Protein AF-A0A5M3PTS0-F1 (afdb_monomer_lite)

Organism: NCBI:txid418719

Secondary structure (DSSP, 8-state):
---HHHHHHHHHHHHHHHHHS--TT--GGGGTT-HHHHHHHHHHHHHHTHHHHHHHHHHHHHHHHHHHHHHHHHHHHHHHSTT-HHHHHHHHHHHHHHHHHHHH-HHHHHHHHHHHHHHHHHHH--

Sequence (126 aa):
MFDYKAQFRMFSDLEKMVEERDVPDLPVSAFDGNKHAQAYYGAFKLVLGKEFYALETEKGDQLIEEAFEIDRVVNRAVAENSLNPVGIEQDVRKNLLPRLFSLVGLDKAKAVLDEVVQILRIGVVK

Structure (mmCIF, N/CA/C/O backbone):
data_AF-A0A5M3PTS0-F1
#
_entry.id   AF-A0A5M3PTS0-F1
#
loop_
_atom_site.group_PDB
_atom_site.id
_atom_site.type_symbol
_atom_site.label_atom_id
_atom_site.label_alt_id
_atom_site.label_comp_id
_atom_site.label_asym_id
_atom_site.label_entity_id
_atom_site.label_seq_id
_atom_site.pdbx_PDB_ins_code
_atom_site.Cartn_x
_atom_site.Cartn_y
_atom_site.Cartn_z
_atom_site.occupancy
_atom_site.B_iso_or_equiv
_atom_site.auth_seq_id
_atom_site.auth_comp_id
_atom_site.auth_asym_id
_atom_site.auth_atom_id
_atom_site.pdbx_PDB_model_num
ATOM 1 N N . MET A 1 1 ? 20.475 13.626 15.976 1.00 42.00 1 MET A N 1
ATOM 2 C CA . MET A 1 1 ? 20.169 14.560 14.874 1.00 42.00 1 MET A CA 1
ATOM 3 C C . MET A 1 1 ? 19.547 13.717 13.775 1.00 42.00 1 MET A C 1
ATOM 5 O O . MET A 1 1 ? 20.247 12.882 13.224 1.00 42.00 1 MET A O 1
ATOM 9 N N . PHE A 1 2 ? 18.224 13.801 13.601 1.00 46.06 2 PHE A N 1
ATOM 10 C CA . PHE A 1 2 ? 17.488 13.064 12.565 1.00 46.06 2 PHE A CA 1
ATOM 11 C C . PHE A 1 2 ? 17.975 13.543 11.193 1.00 46.06 2 PHE A C 1
ATOM 13 O O . PHE A 1 2 ? 17.908 14.740 10.913 1.00 46.06 2 PHE A O 1
ATOM 20 N N . ASP A 1 3 ? 18.510 12.644 10.368 1.00 47.16 3 ASP A N 1
ATOM 21 C CA . ASP A 1 3 ? 19.026 13.009 9.048 1.00 47.16 3 ASP A CA 1
ATOM 22 C C . ASP A 1 3 ? 17.881 13.086 8.028 1.00 47.16 3 ASP A C 1
ATOM 24 O O . ASP A 1 3 ? 17.606 12.161 7.264 1.00 47.16 3 ASP A O 1
ATOM 28 N N . TYR A 1 4 ? 17.196 14.228 8.041 1.00 47.34 4 TYR A N 1
ATOM 29 C CA . TYR A 1 4 ? 16.119 14.585 7.115 1.00 47.34 4 TYR A CA 1
ATOM 30 C C . TYR A 1 4 ? 16.542 14.469 5.633 1.00 47.34 4 TYR A C 1
ATOM 32 O O . TYR A 1 4 ? 15.703 14.256 4.762 1.00 47.34 4 TYR A O 1
ATOM 40 N N . LYS A 1 5 ? 17.848 14.547 5.319 1.00 46.50 5 LYS A N 1
ATOM 41 C CA . LYS A 1 5 ? 18.359 14.389 3.945 1.00 46.50 5 LYS A CA 1
ATOM 42 C C . LYS A 1 5 ? 18.390 12.941 3.463 1.00 46.50 5 LYS A C 1
ATOM 44 O O . LYS A 1 5 ? 18.381 12.725 2.252 1.00 46.50 5 LYS A O 1
ATOM 49 N N . ALA A 1 6 ? 18.495 11.960 4.361 1.00 47.59 6 ALA A N 1
ATOM 50 C CA . ALA A 1 6 ? 18.495 10.548 3.978 1.00 47.59 6 ALA A CA 1
ATOM 51 C C . ALA A 1 6 ? 17.102 10.131 3.497 1.00 47.59 6 ALA A C 1
ATOM 53 O O . ALA A 1 6 ? 16.969 9.621 2.391 1.00 47.59 6 ALA A O 1
ATOM 54 N N . GLN A 1 7 ? 16.068 10.493 4.259 1.00 48.62 7 GLN A N 1
ATOM 55 C CA . GLN A 1 7 ? 14.670 10.352 3.855 1.00 48.62 7 GLN A CA 1
ATOM 56 C C . GLN A 1 7 ? 14.402 11.038 2.503 1.00 48.62 7 GLN A C 1
ATOM 58 O O . GLN A 1 7 ? 13.918 10.394 1.579 1.00 48.62 7 GLN A O 1
ATOM 63 N N . PHE A 1 8 ? 14.814 12.302 2.333 1.00 46.44 8 PHE A N 1
ATOM 64 C CA . PHE A 1 8 ? 14.599 13.068 1.091 1.00 46.44 8 PHE A CA 1
ATOM 65 C C . PHE A 1 8 ? 15.197 12.425 -0.173 1.00 46.44 8 PHE A C 1
ATOM 67 O O . PHE A 1 8 ? 14.623 12.549 -1.251 1.00 46.44 8 PHE A O 1
ATOM 74 N N . ARG A 1 9 ? 16.328 11.716 -0.060 1.00 42.09 9 ARG A N 1
ATOM 75 C CA . ARG A 1 9 ? 16.928 10.996 -1.197 1.00 42.09 9 ARG A CA 1
ATOM 76 C C . ARG A 1 9 ? 16.164 9.725 -1.562 1.00 42.09 9 ARG A C 1
ATOM 78 O O . ARG A 1 9 ? 15.946 9.496 -2.746 1.00 42.09 9 ARG A O 1
ATOM 85 N N . MET A 1 10 ? 15.702 8.967 -0.563 1.00 47.12 10 MET A N 1
ATOM 86 C CA . MET A 1 10 ? 14.825 7.809 -0.785 1.00 47.12 10 MET A CA 1
ATOM 87 C C . MET A 1 10 ? 13.534 8.229 -1.505 1.00 47.12 10 MET A C 1
ATOM 89 O O . MET A 1 10 ? 13.076 7.526 -2.402 1.00 47.12 10 MET A O 1
ATOM 93 N N . PHE A 1 11 ? 13.000 9.409 -1.157 1.00 49.94 11 PHE A N 1
ATOM 94 C CA . PHE A 1 11 ? 11.819 10.001 -1.785 1.00 49.94 11 PHE A CA 1
ATOM 95 C C . PHE A 1 11 ? 12.041 10.292 -3.283 1.00 49.94 11 PHE A C 1
ATOM 97 O O . PHE A 1 11 ? 11.304 9.762 -4.105 1.00 49.94 11 PHE A O 1
ATOM 104 N N . SER A 1 12 ? 13.081 11.039 -3.676 1.00 45.59 12 SER A N 1
ATOM 105 C CA . SER A 1 12 ? 13.293 11.434 -5.088 1.00 45.59 12 SER A CA 1
ATOM 106 C C . SER A 1 12 ? 13.588 10.288 -6.069 1.00 45.59 12 SER A C 1
ATOM 108 O O . SER A 1 12 ? 13.322 10.417 -7.264 1.00 45.59 12 SER A O 1
ATOM 110 N N . ASP A 1 13 ? 14.138 9.166 -5.607 1.00 47.06 13 ASP A N 1
ATOM 111 C CA . ASP A 1 13 ? 14.420 8.020 -6.484 1.00 47.06 13 ASP A CA 1
ATOM 112 C C . ASP A 1 13 ? 13.192 7.114 -6.673 1.00 47.06 13 ASP A C 1
ATOM 114 O O . ASP A 1 13 ? 12.993 6.561 -7.759 1.00 47.06 13 ASP A O 1
ATOM 118 N N . LEU A 1 14 ? 12.320 7.031 -5.661 1.00 42.75 14 LEU A N 1
ATOM 119 C CA . LEU A 1 14 ? 10.976 6.461 -5.789 1.00 42.75 14 LEU A CA 1
ATOM 120 C C . LEU A 1 14 ? 10.148 7.234 -6.821 1.00 42.75 14 LEU A C 1
ATOM 122 O O . LEU A 1 14 ? 9.492 6.622 -7.665 1.00 42.75 14 LEU A O 1
ATOM 126 N N . GLU A 1 15 ? 10.253 8.567 -6.824 1.00 47.41 15 GLU A N 1
ATOM 127 C CA . GLU A 1 15 ? 9.587 9.421 -7.810 1.00 47.41 15 GLU A CA 1
ATOM 128 C C . GLU A 1 15 ? 9.972 9.088 -9.259 1.00 47.41 15 GLU A C 1
ATOM 130 O O . GLU A 1 15 ? 9.100 9.104 -10.126 1.00 47.41 15 GLU A O 1
ATOM 135 N N . LYS A 1 16 ? 11.245 8.753 -9.518 1.00 49.91 16 LYS A N 1
ATOM 136 C CA . LYS A 1 16 ? 11.732 8.379 -10.857 1.00 49.91 16 LYS A CA 1
ATOM 137 C C . LYS A 1 16 ? 11.237 7.013 -11.314 1.00 49.91 16 LYS A C 1
ATOM 139 O O . LYS A 1 16 ? 10.917 6.842 -12.482 1.00 49.91 16 LYS A O 1
ATOM 144 N N . MET A 1 17 ? 11.156 6.033 -10.418 1.00 47.09 17 MET A N 1
ATOM 145 C CA . MET A 1 17 ? 10.731 4.678 -10.799 1.00 47.09 17 MET A CA 1
ATOM 146 C C . MET A 1 17 ? 9.217 4.565 -10.997 1.00 47.09 17 MET A C 1
ATOM 148 O O . MET A 1 17 ? 8.761 3.729 -11.777 1.00 47.09 17 MET A O 1
ATOM 152 N N . VAL A 1 18 ? 8.440 5.410 -10.314 1.00 48.59 18 VAL A N 1
ATOM 153 C CA . VAL A 1 18 ? 6.998 5.571 -10.555 1.00 48.59 18 VAL A CA 1
ATOM 154 C C . VAL A 1 18 ? 6.750 6.334 -11.856 1.00 48.59 18 VAL A C 1
ATOM 156 O O . VAL A 1 18 ? 5.859 5.952 -12.601 1.00 48.59 18 VAL A O 1
ATOM 159 N N . GLU A 1 19 ? 7.563 7.348 -12.175 1.00 46.69 19 GLU A N 1
ATOM 160 C CA . GLU A 1 19 ? 7.534 8.007 -13.492 1.00 46.69 19 GLU A CA 1
ATOM 161 C C . GLU A 1 19 ? 7.911 7.058 -14.640 1.00 46.69 19 GLU A C 1
ATOM 163 O O . GLU A 1 19 ? 7.316 7.127 -15.710 1.00 46.69 19 GLU A O 1
ATOM 168 N N . GLU A 1 20 ? 8.875 6.155 -14.431 1.00 47.62 20 GLU A N 1
ATOM 169 C CA . GLU A 1 20 ? 9.280 5.165 -15.441 1.00 47.62 20 GLU A CA 1
ATOM 170 C C . GLU A 1 20 ? 8.268 4.018 -15.597 1.00 47.62 20 GLU A C 1
ATOM 172 O O . GLU A 1 20 ? 8.142 3.443 -16.681 1.00 47.62 20 GLU A O 1
ATOM 177 N N . ARG A 1 21 ? 7.515 3.681 -14.540 1.00 50.47 21 ARG A N 1
ATOM 178 C CA . ARG A 1 21 ? 6.366 2.767 -14.613 1.00 50.47 21 ARG A CA 1
ATOM 179 C C . ARG A 1 21 ? 5.120 3.582 -14.928 1.00 50.47 21 ARG A C 1
ATOM 181 O O . ARG A 1 21 ? 4.277 3.794 -14.064 1.00 50.47 21 ARG A O 1
ATOM 188 N N . ASP A 1 22 ? 4.998 3.984 -16.187 1.00 48.41 22 ASP A N 1
ATOM 189 C CA . ASP A 1 22 ? 3.776 4.554 -16.752 1.00 48.41 22 ASP A CA 1
ATOM 190 C C . ASP A 1 22 ? 2.669 3.482 -16.695 1.00 48.41 22 ASP A C 1
ATOM 192 O O . ASP A 1 22 ? 2.488 2.686 -17.616 1.00 48.41 22 ASP A O 1
ATOM 196 N N . VAL A 1 23 ? 2.022 3.336 -15.532 1.00 52.03 23 VAL A N 1
ATOM 197 C CA . VAL A 1 23 ? 0.902 2.413 -15.329 1.00 52.03 23 VAL A CA 1
ATOM 198 C C . VAL A 1 23 ? -0.306 3.082 -15.982 1.00 52.03 23 VAL A C 1
ATOM 200 O O . VAL A 1 23 ? -0.804 4.075 -15.442 1.00 52.03 23 VAL A O 1
ATOM 203 N N . PRO A 1 24 ? -0.796 2.563 -17.124 1.00 54.75 24 PRO A N 1
ATOM 204 C CA . PRO A 1 24 ? -1.896 3.190 -17.845 1.00 54.75 24 PRO A CA 1
ATOM 205 C C . PRO A 1 24 ? -3.125 3.289 -16.941 1.00 54.75 24 PRO A C 1
ATOM 207 O O . PRO A 1 24 ? -3.365 2.385 -16.141 1.00 54.75 24 PRO A O 1
ATOM 210 N N . ASP A 1 25 ? -3.904 4.362 -17.062 1.00 64.94 25 ASP A N 1
ATOM 211 C CA . ASP A 1 25 ? -5.148 4.610 -16.315 1.00 64.94 25 ASP A CA 1
ATOM 212 C C . ASP A 1 25 ? -4.992 4.687 -14.781 1.00 64.94 25 ASP A C 1
ATOM 214 O O . ASP A 1 25 ? -5.820 4.151 -14.046 1.00 64.94 25 ASP A O 1
ATOM 218 N N . LEU A 1 26 ? -3.924 5.303 -14.264 1.00 70.69 26 LEU A N 1
ATOM 219 C CA . LEU A 1 26 ? -3.894 5.730 -12.858 1.00 70.69 26 LEU A CA 1
ATOM 220 C C . LEU A 1 26 ? -4.638 7.066 -12.692 1.00 70.69 26 LEU A C 1
ATOM 222 O O . LEU A 1 26 ? -4.437 7.966 -13.511 1.00 70.69 26 LEU A O 1
ATOM 226 N N . PRO A 1 27 ? -5.433 7.266 -11.623 1.00 77.62 27 PRO A N 1
ATOM 227 C CA . PRO A 1 27 ? -6.080 8.547 -11.349 1.00 77.62 27 PRO A CA 1
ATOM 228 C C . PRO A 1 27 ? -5.064 9.551 -10.777 1.00 77.62 27 PRO A C 1
ATOM 230 O O . PRO A 1 27 ? -5.102 9.904 -9.603 1.00 77.62 27 PRO A O 1
ATOM 233 N N . VAL A 1 28 ? -4.126 10.014 -11.611 1.00 74.69 28 VAL A N 1
ATOM 234 C CA . VAL A 1 28 ? -2.970 10.836 -11.197 1.00 74.69 28 VAL A CA 1
ATOM 235 C C . VAL A 1 28 ? -3.397 12.117 -10.470 1.00 74.69 28 VAL A C 1
ATOM 237 O O . VAL A 1 28 ? -2.761 12.525 -9.501 1.00 74.69 28 VAL A O 1
ATOM 240 N N . SER A 1 29 ? -4.508 12.729 -10.891 1.00 82.44 29 SER A N 1
ATOM 241 C CA . SER A 1 29 ? -5.050 13.938 -10.263 1.00 82.44 29 SER A CA 1
ATOM 242 C C . SER A 1 29 ? -5.571 13.715 -8.844 1.00 82.44 29 SER A C 1
ATOM 244 O O . SER A 1 29 ? -5.642 14.673 -8.090 1.00 82.44 29 SER A O 1
ATOM 246 N N . ALA A 1 30 ? -5.939 12.487 -8.468 1.00 85.56 30 ALA A N 1
ATOM 247 C CA . ALA A 1 30 ? -6.460 12.191 -7.133 1.00 85.56 30 ALA A CA 1
ATOM 248 C C . ALA A 1 30 ? -5.362 12.093 -6.061 1.00 85.56 30 ALA A C 1
ATOM 250 O O . ALA A 1 30 ? -5.666 12.050 -4.872 1.00 85.56 30 ALA A O 1
ATOM 251 N N . PHE A 1 31 ? -4.091 12.047 -6.472 1.00 85.19 31 PHE A N 1
ATOM 252 C CA . PHE A 1 31 ? -2.962 11.895 -5.558 1.00 85.19 31 PHE A CA 1
ATOM 253 C C . PHE A 1 31 ? -2.231 13.206 -5.253 1.00 85.19 31 PHE A C 1
ATOM 255 O O . PHE A 1 31 ? -1.286 13.177 -4.472 1.00 85.19 31 PHE A O 1
ATOM 262 N N . ASP A 1 32 ? -2.628 14.339 -5.848 1.00 85.50 32 ASP A N 1
ATOM 263 C CA . ASP A 1 32 ? -2.024 15.664 -5.614 1.00 85.50 32 ASP A CA 1
ATOM 264 C C . ASP A 1 32 ? -0.478 15.674 -5.686 1.00 85.50 32 ASP A C 1
ATOM 266 O O . ASP A 1 32 ? 0.207 16.397 -4.963 1.00 85.50 32 ASP A O 1
ATOM 270 N N . GLY A 1 33 ? 0.098 14.838 -6.557 1.00 81.69 33 GLY A N 1
ATOM 271 C CA . GLY A 1 33 ? 1.549 14.687 -6.704 1.00 81.69 33 GLY A CA 1
ATOM 272 C C . GLY A 1 33 ? 2.224 13.750 -5.691 1.00 81.69 33 GLY A C 1
ATOM 273 O O . GLY A 1 33 ? 3.437 13.566 -5.772 1.00 81.69 33 GLY A O 1
ATOM 274 N N . ASN A 1 34 ? 1.485 13.106 -4.779 1.00 84.38 34 ASN A N 1
ATOM 275 C CA . ASN A 1 34 ? 2.013 12.046 -3.917 1.00 84.38 34 ASN A CA 1
ATOM 276 C C . ASN A 1 34 ? 2.261 10.761 -4.728 1.00 84.38 34 ASN A C 1
ATOM 278 O O . ASN A 1 34 ? 1.426 9.855 -4.814 1.00 84.38 34 ASN A O 1
ATOM 282 N N . LYS A 1 35 ? 3.463 10.677 -5.300 1.00 82.81 35 LYS A N 1
ATOM 283 C CA . LYS A 1 35 ? 3.918 9.543 -6.112 1.00 82.81 35 LYS A CA 1
ATOM 284 C C . LYS A 1 35 ? 4.012 8.232 -5.323 1.00 82.81 35 LYS A C 1
ATOM 286 O O . LYS A 1 35 ? 3.902 7.166 -5.919 1.00 82.81 35 LYS A O 1
ATOM 291 N N . HIS A 1 36 ? 4.179 8.281 -4.001 1.00 84.19 36 HIS A N 1
ATOM 292 C CA . HIS A 1 36 ? 4.208 7.079 -3.165 1.00 84.19 36 HIS A CA 1
ATOM 293 C C . HIS A 1 36 ? 2.828 6.450 -3.031 1.00 84.19 36 HIS A C 1
ATOM 295 O O . HIS A 1 36 ? 2.661 5.272 -3.338 1.00 84.19 36 HIS A O 1
ATOM 301 N N . ALA A 1 37 ? 1.830 7.244 -2.639 1.00 89.88 37 ALA A N 1
ATOM 302 C CA . ALA A 1 37 ? 0.441 6.800 -2.607 1.00 89.88 37 ALA A CA 1
ATOM 303 C C . ALA A 1 37 ? 0.025 6.262 -3.986 1.00 89.88 37 ALA A C 1
ATOM 305 O O . ALA A 1 37 ? -0.495 5.151 -4.095 1.00 89.88 37 ALA A O 1
ATOM 306 N N . GLN A 1 38 ? 0.385 6.970 -5.059 1.00 87.31 38 GLN A N 1
ATOM 307 C CA . GLN A 1 38 ? 0.158 6.503 -6.424 1.00 87.31 38 GLN A CA 1
ATOM 308 C C . GLN A 1 38 ? 0.832 5.144 -6.719 1.00 87.31 38 GLN A C 1
ATOM 310 O O . GLN A 1 38 ? 0.216 4.277 -7.342 1.00 87.31 38 GLN A O 1
ATOM 315 N N . ALA A 1 39 ? 2.064 4.914 -6.253 1.00 85.25 39 ALA A N 1
ATOM 316 C CA . ALA A 1 39 ? 2.756 3.632 -6.406 1.00 85.25 39 ALA A CA 1
ATOM 317 C C . ALA A 1 39 ? 2.031 2.491 -5.681 1.00 85.25 39 ALA A C 1
ATOM 319 O O . ALA A 1 39 ? 1.878 1.401 -6.235 1.00 85.25 39 ALA A O 1
ATOM 320 N N . TYR A 1 40 ? 1.550 2.742 -4.462 1.00 91.81 40 TYR A N 1
ATOM 321 C CA . TYR A 1 40 ? 0.795 1.755 -3.689 1.00 91.81 40 TYR A CA 1
ATOM 322 C C . TYR A 1 40 ? -0.561 1.450 -4.326 1.00 91.81 40 TYR A C 1
ATOM 324 O O . TYR A 1 40 ? -0.968 0.291 -4.369 1.00 91.81 40 TYR A O 1
ATOM 332 N N . TYR A 1 41 ? -1.216 2.448 -4.919 1.00 91.06 41 TYR A N 1
ATOM 333 C CA . TYR A 1 41 ? -2.395 2.228 -5.752 1.00 91.06 41 TYR A CA 1
ATOM 334 C C . TYR A 1 41 ? -2.074 1.341 -6.968 1.00 91.06 41 TYR A C 1
ATOM 336 O O . TYR A 1 41 ? -2.770 0.364 -7.251 1.00 91.06 41 TYR A O 1
ATOM 344 N N . GLY A 1 42 ? -0.956 1.617 -7.646 1.00 87.44 42 GLY A N 1
ATOM 345 C CA . GLY A 1 42 ? -0.438 0.782 -8.728 1.00 87.44 42 GLY A CA 1
ATOM 346 C C . GLY A 1 42 ? -0.143 -0.663 -8.303 1.00 87.44 42 GLY A C 1
ATOM 347 O O . GLY A 1 42 ? -0.359 -1.582 -9.094 1.00 87.44 42 GLY A O 1
ATOM 348 N N . ALA A 1 43 ? 0.277 -0.895 -7.054 1.00 89.62 43 ALA A N 1
ATOM 349 C CA . ALA A 1 43 ? 0.498 -2.239 -6.516 1.00 89.62 43 ALA A CA 1
ATOM 350 C C . ALA A 1 43 ? -0.802 -3.060 -6.451 1.00 89.62 43 ALA A C 1
ATOM 352 O O . ALA A 1 43 ? -0.798 -4.239 -6.811 1.00 89.62 43 ALA A O 1
ATOM 353 N N . PHE A 1 44 ? -1.936 -2.443 -6.089 1.00 89.00 44 PHE A N 1
ATOM 354 C CA . PHE A 1 44 ? -3.240 -3.108 -6.191 1.00 89.00 44 PHE A CA 1
ATOM 355 C C . PHE A 1 44 ? -3.548 -3.497 -7.637 1.00 89.00 44 PHE A C 1
ATOM 357 O O . PHE A 1 44 ? -3.876 -4.652 -7.908 1.00 89.00 44 PHE A O 1
ATOM 364 N N . LYS A 1 45 ? -3.386 -2.566 -8.582 1.00 87.44 45 LYS A N 1
ATOM 365 C CA . LYS A 1 45 ? -3.650 -2.822 -10.004 1.00 87.44 45 LYS A CA 1
ATOM 366 C C . LYS A 1 45 ? -2.789 -3.958 -10.561 1.00 87.44 45 LYS A C 1
ATOM 368 O O . LYS A 1 45 ? -3.296 -4.819 -11.279 1.00 87.44 45 LYS A O 1
ATOM 373 N N . LEU A 1 46 ? -1.515 -4.007 -10.175 1.00 84.88 46 LEU A N 1
ATOM 374 C CA . LEU A 1 46 ? -0.580 -5.059 -10.569 1.00 84.88 46 LEU A CA 1
ATOM 375 C C . LEU A 1 46 ? -0.994 -6.443 -10.046 1.00 84.88 46 LEU A C 1
ATOM 377 O O . LEU A 1 46 ? -1.019 -7.408 -10.807 1.00 84.88 46 LEU A O 1
ATOM 381 N N . VAL A 1 47 ? -1.327 -6.540 -8.757 1.00 87.75 47 VAL A N 1
ATOM 382 C CA . VAL A 1 47 ? -1.613 -7.818 -8.082 1.00 87.75 47 VAL A CA 1
ATOM 383 C C . VAL A 1 47 ? -3.005 -8.359 -8.416 1.00 87.75 47 VAL A C 1
ATOM 385 O O . VAL A 1 47 ? -3.206 -9.575 -8.532 1.00 87.75 47 VAL A O 1
ATOM 388 N N . LEU A 1 48 ? -3.991 -7.473 -8.548 1.00 87.19 48 LEU A N 1
ATOM 389 C CA . LEU A 1 48 ? -5.372 -7.860 -8.827 1.00 87.19 48 LEU A CA 1
ATOM 390 C C . LEU A 1 48 ? -5.618 -8.049 -10.331 1.00 87.19 48 LEU A C 1
ATOM 392 O O . LEU A 1 48 ? -6.495 -8.825 -10.714 1.00 87.19 48 LEU A O 1
ATOM 396 N N . GLY A 1 49 ? -4.839 -7.395 -11.197 1.00 88.00 49 GLY A N 1
ATOM 397 C CA . GLY A 1 49 ? -4.975 -7.520 -12.645 1.00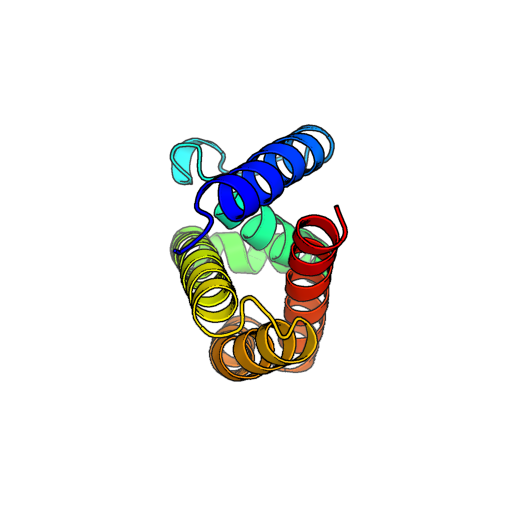 88.00 49 GLY A CA 1
ATOM 398 C C . GLY A 1 49 ? -6.395 -7.181 -13.100 1.00 88.00 49 GLY A C 1
ATOM 399 O O . GLY A 1 49 ? -6.893 -6.091 -12.848 1.00 88.00 49 GLY A O 1
ATOM 400 N N . LYS A 1 50 ? -7.091 -8.124 -13.746 1.00 87.75 50 LYS A N 1
ATOM 401 C CA . LYS A 1 50 ? -8.464 -7.893 -14.234 1.00 87.75 50 LYS A CA 1
ATOM 402 C C . LYS A 1 50 ? -9.491 -7.685 -13.116 1.00 87.75 50 LYS A C 1
ATOM 404 O O . LYS A 1 50 ? -10.480 -6.997 -13.338 1.00 87.75 50 LYS A O 1
ATOM 409 N N . GLU A 1 51 ? -9.268 -8.268 -11.938 1.00 90.12 51 GLU A N 1
ATOM 410 C CA . GLU A 1 51 ? -10.164 -8.118 -10.781 1.00 90.12 51 GLU A CA 1
ATOM 411 C C . GLU A 1 51 ? -10.138 -6.685 -10.230 1.00 90.12 51 GLU A C 1
ATOM 413 O O . GLU A 1 51 ? -11.095 -6.251 -9.591 1.00 90.12 51 GLU A O 1
ATOM 418 N N . PHE A 1 52 ? -9.071 -5.933 -10.527 1.00 89.44 52 PHE A N 1
ATOM 419 C CA . PHE A 1 52 ? -8.909 -4.554 -10.090 1.00 89.44 52 PHE A CA 1
ATOM 420 C C . PHE A 1 52 ? -10.044 -3.657 -10.584 1.00 89.44 52 PHE A C 1
ATOM 422 O O . PHE A 1 52 ? -10.611 -2.925 -9.790 1.00 89.44 52 PHE A O 1
ATOM 429 N N . TYR A 1 53 ? -10.431 -3.758 -11.859 1.00 89.50 53 TYR A N 1
ATOM 430 C CA . TYR A 1 53 ? -11.431 -2.862 -12.454 1.00 89.50 53 TYR A CA 1
ATOM 431 C C . TYR A 1 53 ? -12.809 -2.967 -11.788 1.00 89.50 53 TYR A C 1
ATOM 433 O O . TYR A 1 53 ? -13.510 -1.968 -11.631 1.00 89.50 53 TYR A O 1
ATOM 441 N N . ALA A 1 54 ? -13.203 -4.176 -11.374 1.00 93.06 54 ALA A N 1
ATOM 442 C CA . ALA A 1 54 ? -14.453 -4.378 -10.647 1.00 93.06 54 ALA A CA 1
ATOM 443 C C . ALA A 1 54 ? -14.385 -3.737 -9.253 1.00 93.06 54 ALA A C 1
ATOM 445 O O . ALA A 1 54 ? -15.308 -3.028 -8.856 1.00 93.06 54 ALA A O 1
ATOM 446 N N . LEU A 1 55 ? -13.265 -3.933 -8.549 1.00 92.44 55 LEU A N 1
ATOM 447 C CA . LEU A 1 55 ? -13.031 -3.335 -7.237 1.00 92.44 55 LEU A CA 1
ATOM 448 C C . LEU A 1 55 ? -12.929 -1.805 -7.308 1.00 92.44 55 LEU A C 1
ATOM 450 O O . LEU A 1 55 ? -13.482 -1.125 -6.457 1.00 92.44 55 LEU A O 1
ATOM 454 N N . GLU A 1 56 ? -12.258 -1.263 -8.320 1.00 92.62 56 GLU A N 1
ATOM 455 C CA . GLU A 1 56 ? -12.114 0.174 -8.570 1.00 92.62 56 GLU A CA 1
ATOM 456 C C . GLU A 1 56 ? -13.462 0.833 -8.869 1.00 92.62 56 GLU A C 1
ATOM 458 O O . GLU A 1 56 ? -13.754 1.904 -8.345 1.00 92.62 56 GLU A O 1
ATOM 463 N N . THR A 1 57 ? -14.326 0.164 -9.634 1.00 92.50 57 THR A N 1
ATOM 464 C CA . THR A 1 57 ? -15.684 0.660 -9.902 1.00 92.50 57 THR A CA 1
ATOM 465 C C . THR A 1 57 ? -16.527 0.738 -8.625 1.00 92.50 57 THR A C 1
ATOM 467 O O . THR A 1 57 ? -17.323 1.659 -8.466 1.00 92.50 57 THR A O 1
ATOM 470 N N . GLU A 1 58 ? -16.373 -0.224 -7.710 1.00 94.06 58 GLU A N 1
ATOM 471 C CA . GLU A 1 58 ? -17.148 -0.280 -6.463 1.00 94.06 58 GLU A CA 1
ATOM 472 C C . GLU A 1 58 ? -16.549 0.596 -5.348 1.00 94.06 58 GLU A C 1
ATOM 474 O O . GLU A 1 58 ? -17.282 1.190 -4.560 1.00 94.06 58 GLU A O 1
ATOM 479 N N . LYS A 1 59 ? -15.216 0.652 -5.258 1.00 94.62 59 LYS A N 1
ATOM 480 C CA . LYS A 1 59 ? -14.459 1.145 -4.095 1.00 94.62 59 LYS A CA 1
ATOM 481 C C . LY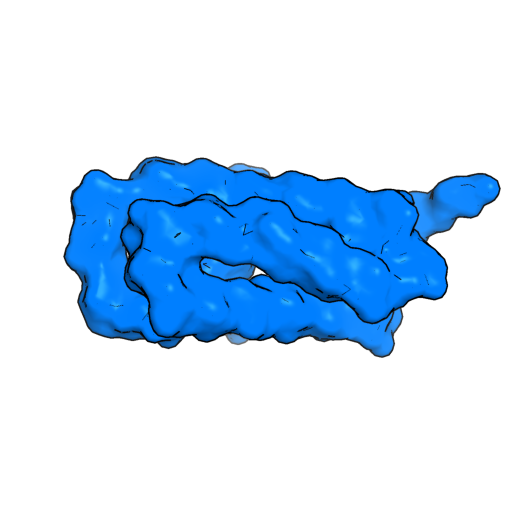S A 1 59 ? -13.284 2.050 -4.481 1.00 94.62 59 LYS A C 1
ATOM 483 O O . LYS A 1 59 ? -12.302 2.116 -3.746 1.00 94.62 59 LYS A O 1
ATOM 488 N N . GLY A 1 60 ? -13.359 2.738 -5.619 1.00 91.62 60 GLY A N 1
ATOM 489 C CA . GLY A 1 60 ? -12.279 3.581 -6.148 1.00 91.62 60 GLY A CA 1
ATOM 490 C C . GLY A 1 60 ? -11.747 4.605 -5.143 1.00 91.62 60 GLY A C 1
ATOM 491 O O . GLY A 1 60 ? -10.545 4.627 -4.882 1.00 91.62 60 GLY A O 1
ATOM 492 N N . ASP A 1 61 ? -12.637 5.372 -4.509 1.00 93.12 61 ASP A N 1
ATOM 493 C CA . ASP A 1 61 ? -12.256 6.361 -3.488 1.00 93.12 61 ASP A CA 1
ATOM 494 C C . ASP A 1 61 ? -11.581 5.693 -2.281 1.00 93.12 61 ASP A C 1
ATOM 496 O O . ASP A 1 61 ? -10.532 6.140 -1.823 1.00 93.12 61 ASP A O 1
ATOM 500 N N . GLN A 1 62 ? -12.113 4.554 -1.824 1.00 94.88 62 GLN A N 1
ATOM 501 C CA . GLN A 1 62 ? -11.518 3.786 -0.728 1.00 94.88 62 GLN A CA 1
ATOM 502 C C . GLN A 1 62 ? -10.123 3.254 -1.093 1.00 94.88 62 GLN A C 1
ATOM 504 O O . GLN A 1 62 ? -9.245 3.213 -0.239 1.00 94.88 62 GLN A O 1
ATOM 509 N N . LEU A 1 63 ? -9.889 2.849 -2.345 1.00 94.69 63 LEU A N 1
ATOM 510 C CA . LEU A 1 63 ? -8.567 2.416 -2.808 1.00 94.69 63 LEU A CA 1
ATOM 511 C C . LEU A 1 63 ? -7.561 3.574 -2.826 1.00 94.69 63 LEU A C 1
ATOM 513 O O . LEU A 1 63 ? -6.394 3.369 -2.490 1.00 94.69 63 LEU A O 1
ATOM 517 N N . ILE A 1 64 ? -8.000 4.780 -3.197 1.00 94.19 64 ILE A N 1
ATOM 518 C CA . ILE A 1 64 ? -7.170 5.993 -3.148 1.00 94.19 64 ILE A CA 1
ATOM 519 C C . ILE A 1 64 ? -6.827 6.330 -1.692 1.00 94.19 64 ILE A C 1
ATOM 521 O O . ILE A 1 64 ? -5.657 6.530 -1.363 1.00 94.19 64 ILE A O 1
ATOM 525 N N . GLU A 1 65 ? -7.819 6.332 -0.800 1.00 95.62 65 GLU A N 1
ATOM 526 C CA . GLU A 1 65 ? -7.608 6.545 0.635 1.00 95.62 65 GLU A CA 1
ATOM 527 C C . GLU A 1 65 ? -6.664 5.497 1.237 1.00 95.62 65 GLU A C 1
ATOM 529 O O . GLU A 1 65 ? -5.752 5.841 1.993 1.00 95.62 65 GLU A O 1
ATOM 534 N N . GLU A 1 66 ? -6.831 4.225 0.871 1.00 97.06 66 GLU A N 1
ATOM 535 C CA . GLU A 1 66 ? -5.972 3.142 1.348 1.00 97.06 66 GLU A CA 1
ATOM 536 C C . GLU A 1 66 ? -4.530 3.316 0.865 1.00 97.06 66 GLU A C 1
ATOM 538 O O . GLU A 1 66 ? -3.595 3.102 1.631 1.00 97.06 66 GLU A O 1
ATOM 543 N N . ALA A 1 67 ? -4.324 3.767 -0.372 1.00 95.19 67 ALA A N 1
ATOM 544 C CA . ALA A 1 67 ? -3.000 4.098 -0.889 1.00 95.19 67 ALA A CA 1
ATOM 545 C C . ALA A 1 67 ? -2.302 5.204 -0.072 1.00 95.19 67 ALA A C 1
ATOM 547 O O . ALA A 1 67 ? -1.115 5.078 0.244 1.00 95.19 67 ALA A O 1
ATOM 548 N N . PHE A 1 68 ? -3.029 6.250 0.334 1.00 96.00 68 PHE A N 1
ATOM 549 C CA . PHE A 1 68 ? -2.500 7.264 1.254 1.00 96.00 68 PHE A CA 1
ATOM 550 C C . PHE A 1 68 ? -2.229 6.706 2.656 1.00 96.00 68 PHE A C 1
ATOM 552 O O . PHE A 1 68 ? -1.240 7.078 3.289 1.00 96.00 68 PHE A O 1
ATOM 559 N N . GLU A 1 69 ? -3.074 5.805 3.161 1.00 97.62 69 GLU A N 1
ATOM 560 C CA . GLU A 1 69 ? -2.821 5.140 4.443 1.00 97.62 69 GLU A CA 1
ATOM 561 C C . GLU A 1 69 ? -1.574 4.258 4.415 1.00 97.62 69 GLU A C 1
ATOM 563 O O . GLU A 1 69 ? -0.796 4.270 5.371 1.00 97.62 69 GLU A O 1
ATOM 568 N N . ILE A 1 70 ? -1.334 3.541 3.316 1.00 96.00 70 ILE A N 1
ATOM 569 C CA . ILE A 1 70 ? -0.109 2.759 3.133 1.00 96.00 70 ILE A CA 1
ATOM 570 C C . ILE A 1 70 ? 1.116 3.675 3.208 1.00 96.00 70 ILE A C 1
ATOM 572 O O . ILE A 1 70 ? 2.040 3.379 3.966 1.00 96.00 70 ILE A O 1
ATOM 576 N N . ASP A 1 71 ? 1.104 4.812 2.506 1.00 94.19 71 ASP A N 1
ATOM 577 C CA . ASP A 1 71 ? 2.195 5.792 2.564 1.00 94.19 71 ASP A CA 1
ATOM 578 C C . ASP A 1 71 ? 2.428 6.316 3.989 1.00 94.19 71 ASP A C 1
ATOM 580 O O . ASP A 1 71 ? 3.563 6.339 4.475 1.00 94.19 71 ASP A O 1
ATOM 584 N N . ARG A 1 72 ? 1.359 6.641 4.726 1.00 95.75 72 ARG A N 1
ATOM 585 C CA . ARG A 1 72 ? 1.463 7.048 6.137 1.00 95.75 72 ARG A CA 1
ATOM 586 C C . ARG A 1 72 ? 2.101 5.974 7.016 1.00 95.75 72 ARG A C 1
ATOM 588 O O . ARG A 1 72 ? 2.990 6.288 7.811 1.00 95.75 72 ARG A O 1
ATOM 595 N N . VAL A 1 73 ? 1.665 4.721 6.891 1.00 96.00 73 VAL A N 1
ATOM 596 C CA . VAL A 1 73 ? 2.195 3.599 7.682 1.00 96.00 73 VAL A CA 1
ATOM 597 C C . VAL A 1 73 ? 3.661 3.338 7.352 1.00 96.00 73 VAL A C 1
ATOM 599 O O . VAL A 1 73 ? 4.462 3.150 8.267 1.00 96.00 73 VAL A O 1
ATOM 602 N N . VAL A 1 74 ? 4.036 3.379 6.072 1.00 92.00 74 VAL A N 1
ATOM 603 C CA . VAL A 1 74 ? 5.429 3.202 5.644 1.00 92.00 74 VAL A CA 1
ATOM 604 C C . VAL A 1 74 ? 6.315 4.315 6.201 1.00 92.00 74 VAL A C 1
ATOM 606 O O . VAL A 1 74 ? 7.327 4.023 6.839 1.00 92.00 74 VAL A O 1
ATOM 609 N N . ASN A 1 75 ? 5.919 5.581 6.047 1.00 89.69 75 ASN A N 1
ATOM 610 C CA . ASN A 1 75 ? 6.685 6.718 6.564 1.00 89.69 75 ASN A CA 1
ATOM 611 C C . ASN A 1 75 ? 6.865 6.648 8.087 1.00 89.69 75 ASN A C 1
ATOM 613 O O . ASN A 1 75 ? 7.951 6.921 8.606 1.00 89.69 75 ASN A O 1
ATOM 617 N N . ARG A 1 76 ? 5.824 6.220 8.809 1.00 92.12 76 ARG A N 1
ATOM 618 C CA . ARG A 1 76 ? 5.898 5.984 10.251 1.00 92.12 76 ARG A CA 1
ATOM 619 C C . ARG A 1 76 ? 6.890 4.872 10.599 1.00 92.12 76 ARG A C 1
ATOM 621 O O . ARG A 1 76 ? 7.762 5.092 11.438 1.00 92.12 76 ARG A O 1
ATOM 628 N N . ALA A 1 77 ? 6.794 3.718 9.942 1.00 90.62 77 ALA A N 1
ATOM 629 C CA . ALA A 1 77 ? 7.679 2.585 10.193 1.00 90.62 77 ALA A CA 1
ATOM 630 C C . ALA A 1 77 ? 9.153 2.948 9.944 1.00 90.62 77 ALA A C 1
ATOM 632 O O . ALA A 1 77 ? 10.023 2.580 10.736 1.00 90.62 77 ALA A O 1
ATOM 633 N N . VAL A 1 78 ? 9.430 3.722 8.886 1.00 86.81 78 VAL A N 1
ATOM 634 C CA . VAL A 1 78 ? 10.768 4.252 8.571 1.00 86.81 78 VAL A CA 1
ATOM 635 C C . VAL A 1 78 ? 11.264 5.195 9.668 1.00 86.81 78 VAL A C 1
ATOM 637 O O . VAL A 1 78 ? 12.418 5.098 10.084 1.00 86.81 78 VAL A O 1
ATOM 640 N N . ALA A 1 79 ? 10.414 6.096 10.165 1.00 86.75 79 ALA A N 1
ATOM 641 C CA . ALA A 1 79 ? 10.786 7.016 11.238 1.00 86.75 79 ALA A CA 1
ATOM 642 C C . ALA A 1 79 ? 11.101 6.281 12.554 1.00 86.75 79 ALA A C 1
ATOM 644 O O . ALA A 1 79 ? 12.079 6.615 13.225 1.00 86.75 79 ALA A O 1
ATOM 645 N N . GLU A 1 80 ? 10.309 5.263 12.903 1.00 87.94 80 GLU A N 1
ATOM 646 C CA . GLU A 1 80 ? 10.454 4.491 14.144 1.00 87.94 80 GLU A CA 1
ATOM 647 C C . GLU A 1 80 ? 11.616 3.480 14.092 1.00 87.94 80 GLU A C 1
ATOM 64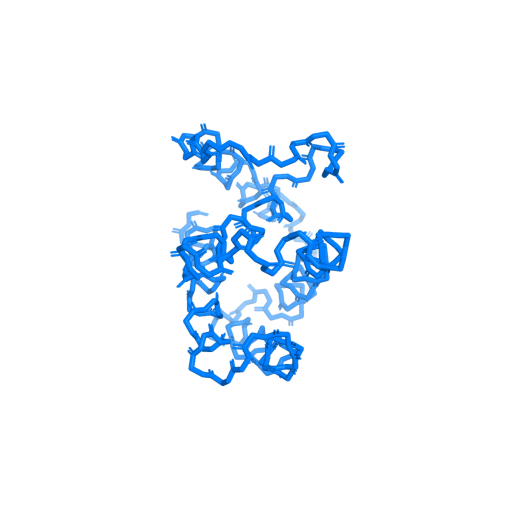9 O O . GLU A 1 80 ? 12.255 3.226 15.113 1.00 87.94 80 GLU A O 1
ATOM 654 N N . ASN A 1 81 ? 11.943 2.941 12.911 1.00 84.31 81 ASN A N 1
ATOM 655 C CA . ASN A 1 81 ? 12.938 1.875 12.733 1.00 84.31 81 ASN A CA 1
ATOM 656 C C . ASN A 1 81 ? 14.101 2.277 11.809 1.00 84.31 81 ASN A C 1
ATOM 658 O O . ASN A 1 81 ? 14.707 1.421 11.171 1.00 84.31 81 ASN A O 1
ATOM 662 N N . SER A 1 82 ? 14.445 3.565 11.743 1.00 76.31 82 SER A N 1
ATOM 663 C CA . SER A 1 82 ? 15.417 4.123 10.777 1.00 76.31 82 SER A CA 1
ATOM 664 C C . SER A 1 82 ? 16.788 3.425 10.702 1.00 76.31 82 SER A C 1
ATOM 666 O O . SER A 1 82 ? 17.429 3.463 9.656 1.00 76.31 82 SER A O 1
ATOM 668 N N . LEU A 1 83 ? 17.243 2.766 11.776 1.00 80.69 83 LEU A N 1
ATOM 669 C CA . LEU A 1 83 ? 18.508 2.010 11.824 1.00 80.69 83 LEU A CA 1
ATOM 670 C C . LEU A 1 83 ? 18.325 0.484 11.716 1.00 80.69 83 LEU A C 1
ATOM 672 O O . LEU A 1 83 ? 19.296 -0.265 11.811 1.00 80.69 83 LEU A O 1
ATOM 676 N N . ASN A 1 84 ? 17.090 0.013 11.549 1.00 85.00 84 ASN A N 1
ATOM 677 C CA . ASN A 1 84 ? 16.724 -1.398 11.507 1.00 85.00 84 ASN A CA 1
ATOM 678 C C . ASN A 1 84 ? 15.799 -1.681 10.306 1.00 85.00 84 ASN A C 1
ATOM 680 O O . ASN A 1 84 ? 14.579 -1.729 10.473 1.00 85.00 84 ASN A O 1
ATOM 684 N N . PRO A 1 85 ? 16.360 -1.930 9.106 1.00 84.31 85 PRO A N 1
ATOM 685 C CA . PRO A 1 85 ? 15.577 -2.208 7.899 1.00 84.31 85 PRO A CA 1
ATOM 686 C C . PRO A 1 85 ? 14.596 -3.378 8.053 1.00 84.31 85 PRO A C 1
ATOM 688 O O . PRO A 1 85 ? 13.462 -3.308 7.588 1.00 84.31 85 PRO A O 1
ATOM 691 N N . VAL A 1 86 ? 14.999 -4.428 8.778 1.00 89.69 86 VAL A N 1
ATOM 692 C CA . VAL A 1 86 ? 14.128 -5.576 9.083 1.00 89.69 86 VAL A CA 1
ATOM 693 C C . VAL A 1 86 ? 12.953 -5.150 9.970 1.00 89.69 86 VAL A C 1
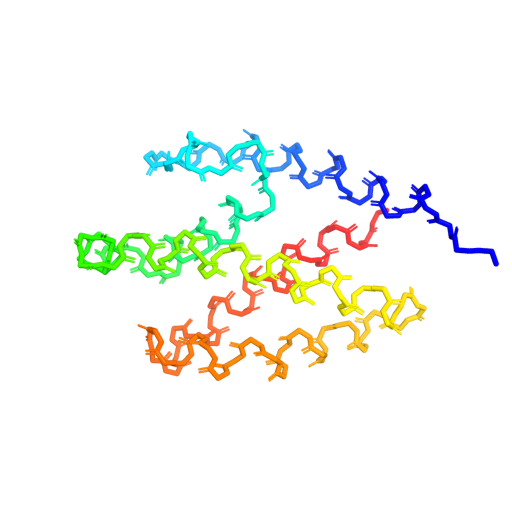ATOM 695 O O . VAL A 1 86 ? 11.833 -5.615 9.770 1.00 89.69 86 VAL A O 1
ATOM 698 N N . GLY A 1 87 ? 13.189 -4.242 10.920 1.00 90.88 87 GLY A N 1
ATOM 699 C CA . GLY A 1 87 ? 12.153 -3.654 11.771 1.00 90.88 87 GLY A CA 1
ATOM 700 C C . GLY A 1 87 ? 11.129 -2.836 10.985 1.00 90.88 87 GLY A C 1
ATOM 701 O O . GLY A 1 87 ? 9.935 -2.985 11.233 1.00 90.88 87 GLY A O 1
ATOM 702 N N . ILE A 1 88 ? 11.572 -2.052 9.992 1.00 89.00 88 ILE A N 1
ATOM 703 C CA . ILE A 1 88 ? 10.668 -1.306 9.097 1.00 89.00 88 ILE A CA 1
ATOM 704 C C . ILE A 1 88 ? 9.726 -2.285 8.384 1.00 89.00 88 ILE A C 1
ATOM 706 O O . ILE A 1 88 ? 8.509 -2.123 8.436 1.00 89.00 88 ILE A O 1
ATOM 710 N N . GLU A 1 89 ? 10.267 -3.336 7.759 1.00 92.88 89 GLU A N 1
ATOM 711 C CA . GLU A 1 89 ? 9.450 -4.318 7.035 1.00 92.88 89 GLU A CA 1
ATOM 712 C C . GLU A 1 89 ? 8.464 -5.050 7.950 1.00 92.88 89 GLU A C 1
ATOM 714 O O . GLU A 1 89 ? 7.308 -5.256 7.580 1.00 92.88 89 GLU A O 1
ATOM 719 N N . GLN A 1 90 ? 8.901 -5.450 9.147 1.00 95.44 90 GLN A N 1
ATOM 720 C CA . GLN A 1 90 ? 8.032 -6.119 10.116 1.00 95.44 90 GLN A CA 1
ATOM 721 C C . GLN A 1 90 ? 6.878 -5.220 10.559 1.00 95.44 90 GLN A C 1
ATOM 723 O O . GLN A 1 90 ? 5.740 -5.687 10.632 1.00 95.44 90 GLN A O 1
ATOM 728 N N . ASP A 1 91 ? 7.154 -3.944 10.824 1.00 94.81 91 ASP A N 1
ATOM 729 C CA . ASP A 1 91 ? 6.141 -2.989 11.259 1.00 94.81 91 ASP A CA 1
ATOM 730 C C . ASP A 1 91 ? 5.143 -2.670 10.134 1.00 94.81 91 ASP A C 1
ATOM 732 O O . ASP A 1 91 ? 3.930 -2.753 10.339 1.00 94.81 91 ASP A O 1
ATOM 736 N N . VAL A 1 92 ? 5.624 -2.448 8.905 1.00 95.44 92 VAL A N 1
ATOM 737 C CA . VAL A 1 92 ? 4.768 -2.302 7.714 1.00 95.44 92 VAL A CA 1
ATOM 738 C C . VAL A 1 92 ? 3.859 -3.520 7.549 1.00 95.44 92 VAL A C 1
ATOM 740 O O . VAL A 1 92 ? 2.639 -3.380 7.443 1.00 95.44 92 VAL A O 1
ATOM 743 N N . ARG A 1 93 ? 4.419 -4.736 7.600 1.00 97.06 93 ARG A N 1
ATOM 744 C CA . ARG A 1 93 ? 3.640 -5.974 7.450 1.00 97.06 93 ARG A CA 1
ATOM 745 C C . ARG A 1 93 ? 2.584 -6.137 8.533 1.00 97.06 93 ARG A C 1
ATOM 747 O O . ARG A 1 93 ? 1.449 -6.502 8.229 1.00 97.06 93 ARG A O 1
ATOM 754 N N . LYS A 1 94 ? 2.941 -5.848 9.781 1.00 97.19 94 LYS A N 1
ATOM 755 C CA . LYS A 1 94 ? 2.042 -5.961 10.930 1.00 97.19 94 LYS A CA 1
ATOM 756 C C . LYS A 1 94 ? 0.853 -5.004 10.827 1.00 97.19 94 LYS A C 1
ATOM 758 O O . LYS A 1 94 ? -0.267 -5.415 11.123 1.00 97.19 94 LYS A O 1
ATOM 763 N N . ASN A 1 95 ? 1.086 -3.755 10.425 1.00 97.19 95 ASN A N 1
ATOM 764 C CA . ASN A 1 95 ? 0.041 -2.730 10.396 1.00 97.19 95 ASN A CA 1
ATOM 765 C C . ASN A 1 95 ? -0.830 -2.792 9.133 1.00 97.19 95 ASN A C 1
ATOM 767 O O . ASN A 1 95 ? -2.027 -2.517 9.208 1.00 97.19 95 ASN A O 1
ATOM 771 N N . LEU A 1 96 ? -0.265 -3.178 7.985 1.00 97.56 96 LEU A N 1
ATOM 772 C CA . LEU A 1 96 ? -1.001 -3.182 6.717 1.00 97.56 96 LEU A CA 1
ATOM 773 C C . LEU A 1 96 ? -1.786 -4.466 6.457 1.00 97.56 96 LEU A C 1
ATOM 775 O O . LEU A 1 96 ? -2.849 -4.402 5.843 1.00 97.56 96 LEU A O 1
ATOM 779 N N . LEU A 1 97 ? -1.320 -5.628 6.932 1.00 97.56 97 LEU A N 1
ATOM 780 C CA . LEU A 1 97 ? -1.975 -6.903 6.621 1.00 97.56 97 LEU A CA 1
ATOM 781 C C . LEU A 1 97 ? -3.475 -6.933 6.986 1.00 97.56 97 LEU A C 1
ATOM 783 O O . LEU A 1 97 ? -4.258 -7.353 6.134 1.00 97.56 97 LEU A O 1
ATOM 787 N N . PRO A 1 98 ? -3.925 -6.480 8.177 1.00 97.19 98 PRO A N 1
ATOM 788 C CA . PRO A 1 98 ? -5.350 -6.496 8.520 1.00 97.19 98 PRO A CA 1
ATOM 789 C C . PRO A 1 98 ? -6.203 -5.586 7.623 1.00 97.19 98 PRO A C 1
ATOM 791 O O . PRO A 1 98 ? -7.338 -5.933 7.287 1.00 97.19 98 PRO A O 1
ATOM 794 N N . ARG A 1 99 ? -5.653 -4.436 7.211 1.00 95.69 99 ARG A N 1
ATOM 795 C CA . ARG A 1 99 ? -6.336 -3.469 6.339 1.00 95.69 99 ARG A CA 1
ATOM 796 C C . ARG A 1 99 ? -6.507 -4.036 4.933 1.00 95.69 99 ARG A C 1
ATOM 798 O O . ARG A 1 99 ? -7.625 -4.138 4.437 1.00 95.69 99 ARG A O 1
ATOM 805 N N . LEU A 1 100 ? -5.410 -4.528 4.356 1.00 96.81 100 LEU A N 1
ATOM 806 C CA . LEU A 1 100 ? -5.401 -5.158 3.038 1.00 96.81 100 LEU A CA 1
ATOM 807 C C . LEU A 1 100 ? -6.295 -6.402 3.001 1.00 96.81 100 LEU A C 1
ATOM 809 O O . LEU A 1 100 ? -7.059 -6.589 2.056 1.00 96.81 100 LEU A O 1
ATOM 813 N N . PHE A 1 101 ? -6.257 -7.233 4.048 1.00 96.62 101 PHE A N 1
ATOM 814 C CA . PHE A 1 101 ? -7.120 -8.410 4.164 1.00 96.62 101 PHE A CA 1
ATOM 815 C C . PHE A 1 101 ? -8.604 -8.047 4.068 1.00 96.62 101 PHE A C 1
ATOM 817 O O . PHE A 1 101 ? -9.355 -8.718 3.362 1.00 96.62 101 PHE A O 1
ATOM 824 N N . SER A 1 102 ? -9.008 -6.968 4.738 1.00 94.25 102 SER A N 1
ATOM 825 C CA . SER A 1 102 ? -10.398 -6.503 4.746 1.00 94.25 102 SER A CA 1
ATOM 826 C C . SER A 1 102 ? -10.862 -5.993 3.376 1.00 94.25 102 SER A C 1
ATOM 828 O O . SER A 1 102 ? -12.062 -5.974 3.107 1.00 94.25 102 SER A O 1
ATOM 830 N N . LEU A 1 103 ? -9.926 -5.592 2.510 1.00 93.94 103 LEU A N 1
ATOM 831 C CA . LEU A 1 103 ? -10.221 -5.021 1.199 1.00 93.94 103 LEU A CA 1
ATOM 832 C C . LEU A 1 103 ? -10.216 -6.063 0.075 1.00 93.94 103 LEU A C 1
ATOM 834 O O . LEU A 1 103 ? -11.112 -6.052 -0.767 1.00 93.94 103 LEU A O 1
ATOM 838 N N . VAL A 1 104 ? -9.217 -6.954 0.058 1.00 94.94 104 VAL A N 1
ATOM 839 C CA . VAL A 1 104 ? -8.941 -7.845 -1.088 1.00 94.94 104 VAL A CA 1
ATOM 840 C C . VAL A 1 104 ? -8.837 -9.331 -0.721 1.00 94.94 104 VAL A C 1
ATOM 842 O O . VAL A 1 104 ? -8.576 -10.167 -1.585 1.00 94.94 104 VAL A O 1
ATOM 845 N N . GLY A 1 105 ? -9.040 -9.690 0.550 1.00 96.19 105 GLY A N 1
ATOM 846 C CA . GLY A 1 105 ? -8.858 -11.057 1.042 1.00 96.19 105 GLY A CA 1
ATOM 847 C C . GLY A 1 105 ? -7.386 -11.437 1.248 1.00 96.19 105 GLY A C 1
ATOM 848 O O . GLY A 1 105 ? -6.469 -10.722 0.854 1.00 96.19 105 GLY A O 1
ATOM 849 N N . LEU A 1 106 ? -7.136 -12.567 1.917 1.00 96.06 106 LEU A N 1
ATOM 850 C CA . LEU A 1 106 ? -5.815 -12.873 2.494 1.00 96.06 106 LEU A CA 1
ATOM 851 C C . LEU A 1 106 ? -4.711 -13.070 1.456 1.00 96.06 106 LEU A C 1
ATOM 853 O O . LEU A 1 106 ? -3.614 -12.541 1.630 1.00 96.06 106 LEU A O 1
ATOM 857 N N . ASP A 1 107 ? -4.987 -13.832 0.401 1.00 96.38 107 ASP A N 1
ATOM 858 C CA . ASP A 1 107 ? -3.963 -14.187 -0.581 1.00 96.38 107 ASP A CA 1
ATOM 859 C C . ASP A 1 107 ? -3.512 -12.955 -1.371 1.00 96.38 107 ASP A C 1
ATOM 861 O O . ASP A 1 107 ? -2.315 -12.687 -1.483 1.00 96.38 107 ASP A O 1
ATOM 865 N N . LYS A 1 108 ? -4.470 -12.140 -1.830 1.00 95.81 108 LYS A N 1
ATOM 866 C CA . LYS A 1 108 ? -4.180 -10.873 -2.511 1.00 95.81 108 LYS A CA 1
ATOM 867 C C . LYS A 1 108 ? -3.555 -9.856 -1.559 1.00 95.81 108 LYS A C 1
ATOM 869 O O . LYS A 1 108 ? -2.627 -9.166 -1.959 1.00 95.81 108 LYS A O 1
ATOM 874 N N . ALA A 1 109 ? -3.990 -9.799 -0.299 1.00 97.06 109 ALA A N 1
ATOM 875 C CA . ALA A 1 109 ? -3.412 -8.897 0.693 1.00 97.06 109 ALA A CA 1
ATOM 876 C C . ALA A 1 109 ? -1.924 -9.170 0.923 1.00 97.06 109 ALA A C 1
ATOM 878 O O . ALA A 1 109 ? -1.135 -8.232 0.976 1.00 97.06 109 ALA A O 1
ATOM 879 N N . LYS A 1 110 ? -1.524 -10.445 1.017 1.00 97.12 110 LYS A N 1
ATOM 880 C CA . LYS A 1 110 ? -0.107 -10.821 1.122 1.00 97.12 110 LYS A CA 1
ATOM 881 C C . LYS A 1 110 ? 0.683 -10.401 -0.116 1.00 97.12 110 LYS A C 1
ATOM 883 O O . LYS A 1 110 ? 1.756 -9.833 0.038 1.00 97.12 110 LYS A O 1
ATOM 888 N N . ALA A 1 111 ? 0.137 -10.620 -1.311 1.00 94.50 111 ALA A N 1
ATOM 889 C CA . ALA A 1 111 ? 0.797 -10.236 -2.557 1.00 94.50 111 ALA A CA 1
ATOM 890 C C . ALA A 1 111 ? 0.939 -8.708 -2.710 1.00 94.50 111 ALA A C 1
ATOM 892 O O . ALA A 1 111 ? 2.017 -8.232 -3.048 1.00 94.50 111 A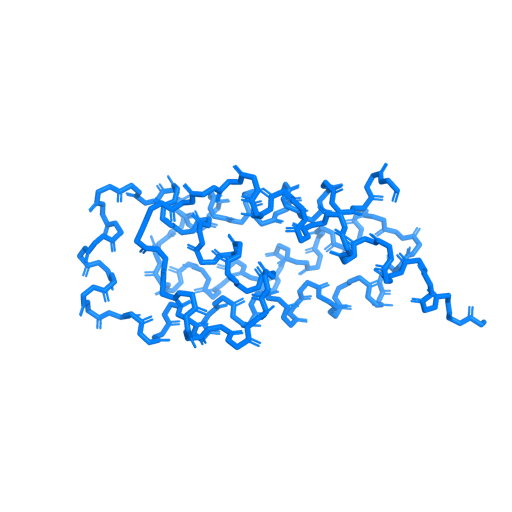LA A O 1
ATOM 893 N N . VAL A 1 112 ? -0.099 -7.924 -2.385 1.00 94.56 112 VAL A N 1
ATOM 894 C CA . VAL A 1 112 ? -0.003 -6.450 -2.347 1.00 94.56 112 VAL A CA 1
ATOM 895 C C . VAL A 1 112 ? 1.038 -6.011 -1.322 1.00 94.56 112 VAL A C 1
ATOM 897 O O . VAL A 1 112 ? 1.853 -5.139 -1.599 1.00 94.56 112 VAL A O 1
ATOM 900 N N . LEU A 1 113 ? 1.052 -6.638 -0.147 1.00 96.00 113 LEU A N 1
ATOM 901 C CA . LEU A 1 113 ? 2.019 -6.326 0.896 1.00 96.00 113 LEU A CA 1
ATOM 902 C C . LEU A 1 113 ? 3.465 -6.632 0.477 1.00 96.00 113 LEU A C 1
ATOM 904 O O . LEU A 1 113 ? 4.376 -5.897 0.855 1.00 96.00 113 LEU A O 1
ATOM 908 N N . ASP A 1 114 ? 3.685 -7.689 -0.304 1.00 94.00 114 ASP A N 1
ATOM 909 C CA . ASP A 1 114 ? 5.000 -8.004 -0.860 1.00 94.00 114 ASP A CA 1
ATOM 910 C C . ASP A 1 114 ? 5.456 -6.945 -1.872 1.00 94.00 114 ASP A C 1
ATOM 912 O O . ASP A 1 114 ? 6.606 -6.509 -1.797 1.00 94.00 114 ASP A O 1
ATOM 916 N N . GLU A 1 115 ? 4.557 -6.448 -2.727 1.00 90.38 115 GLU A N 1
ATOM 917 C CA . GLU A 1 115 ? 4.846 -5.317 -3.621 1.00 90.38 115 GLU A CA 1
ATOM 918 C C . GLU A 1 115 ? 5.150 -4.031 -2.839 1.00 90.38 115 GLU A C 1
ATOM 920 O O . GLU A 1 115 ? 6.134 -3.355 -3.130 1.00 90.38 115 GLU A O 1
ATOM 925 N N . VAL A 1 116 ? 4.381 -3.714 -1.791 1.00 91.75 116 VAL A N 1
ATOM 926 C CA . VAL A 1 116 ? 4.650 -2.560 -0.909 1.00 91.75 116 VAL A CA 1
ATOM 927 C C . VAL A 1 116 ? 6.044 -2.664 -0.284 1.00 91.75 116 VAL A C 1
ATOM 929 O O . VAL A 1 116 ? 6.802 -1.694 -0.279 1.00 91.75 116 VAL A O 1
ATOM 932 N N . VAL A 1 117 ? 6.419 -3.845 0.216 1.00 91.56 117 VAL A N 1
ATOM 933 C CA . VAL A 1 117 ? 7.753 -4.074 0.788 1.00 91.56 117 VAL A CA 1
ATOM 934 C C . VAL A 1 117 ? 8.842 -3.994 -0.282 1.00 91.56 117 VAL A C 1
ATOM 936 O O . VAL A 1 117 ? 9.928 -3.490 -0.005 1.00 91.56 117 VAL A O 1
ATOM 939 N N . GLN A 1 118 ? 8.583 -4.446 -1.507 1.00 85.75 118 GLN A N 1
ATOM 940 C CA . GLN A 1 118 ? 9.526 -4.299 -2.612 1.00 85.75 118 GLN A CA 1
ATOM 941 C C . GLN A 1 118 ? 9.744 -2.823 -2.976 1.00 85.75 118 GLN A C 1
ATOM 943 O O . GLN A 1 118 ? 10.893 -2.401 -3.106 1.00 85.75 118 GLN A O 1
ATOM 948 N N . ILE A 1 119 ? 8.668 -2.038 -3.074 1.00 83.94 119 ILE A N 1
ATOM 949 C CA . ILE A 1 119 ? 8.705 -0.584 -3.291 1.00 83.94 119 ILE A CA 1
ATOM 950 C C . ILE A 1 119 ? 9.539 0.087 -2.186 1.00 83.94 119 ILE A C 1
ATOM 952 O O . ILE A 1 119 ? 10.470 0.838 -2.482 1.00 83.94 119 ILE A O 1
ATOM 956 N N . LEU A 1 120 ? 9.290 -0.266 -0.920 1.00 84.62 120 LEU A N 1
ATOM 957 C CA . LEU A 1 120 ? 10.075 0.200 0.226 1.00 84.62 120 LEU A CA 1
ATOM 958 C C . LEU A 1 120 ? 11.563 -0.171 0.109 1.00 84.62 120 LEU A C 1
ATOM 960 O O . LEU A 1 120 ? 12.421 0.687 0.289 1.00 84.62 120 LEU A O 1
ATOM 964 N N . ARG A 1 121 ? 11.898 -1.433 -0.193 1.00 82.75 121 ARG A N 1
ATOM 965 C CA . ARG A 1 121 ? 13.296 -1.897 -0.309 1.00 82.75 121 ARG A CA 1
ATOM 966 C C . ARG A 1 121 ? 14.067 -1.134 -1.369 1.00 82.75 121 ARG A C 1
ATOM 968 O O . ARG A 1 121 ? 15.221 -0.784 -1.147 1.00 82.75 121 ARG A O 1
ATOM 975 N N . ILE A 1 122 ? 13.436 -0.884 -2.510 1.00 76.19 122 ILE A N 1
ATOM 976 C CA . ILE A 1 122 ? 14.044 -0.115 -3.592 1.00 76.19 122 ILE A CA 1
ATOM 977 C 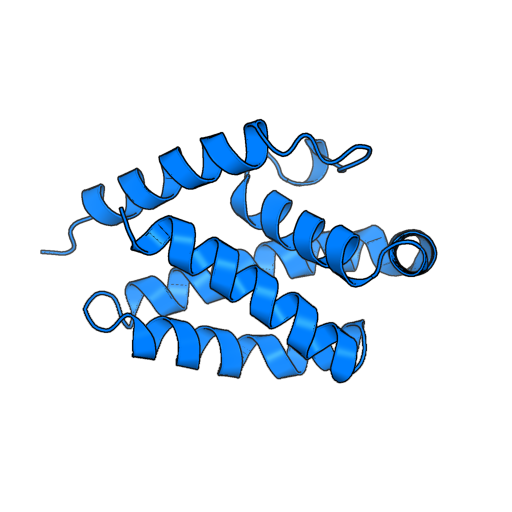C . ILE A 1 122 ? 14.339 1.319 -3.130 1.00 76.19 122 ILE A C 1
ATOM 979 O O . ILE A 1 122 ? 15.402 1.841 -3.459 1.00 76.19 122 ILE A O 1
ATOM 983 N N . GLY A 1 123 ? 13.459 1.906 -2.313 1.00 66.19 123 GLY A N 1
ATOM 984 C CA . GLY A 1 123 ? 13.708 3.185 -1.649 1.00 66.19 123 GLY A CA 1
ATOM 985 C C . GLY A 1 123 ? 14.825 3.133 -0.599 1.00 66.19 123 GLY A C 1
ATOM 986 O O . GLY A 1 123 ? 15.566 4.096 -0.475 1.00 66.19 123 GLY A O 1
ATOM 987 N N . VAL A 1 124 ? 14.987 2.024 0.136 1.00 57.19 124 VAL A N 1
ATOM 988 C CA . VAL A 1 124 ? 15.955 1.902 1.250 1.00 57.19 124 VAL A CA 1
ATOM 989 C C . VAL A 1 124 ? 17.383 1.543 0.811 1.00 57.19 124 VAL A C 1
ATOM 991 O O . VAL A 1 124 ? 18.344 1.927 1.473 1.00 57.19 124 VAL A O 1
ATOM 994 N N . VAL A 1 125 ? 17.549 0.771 -0.266 1.00 50.94 125 VAL A N 1
ATOM 995 C CA . VAL A 1 125 ? 18.839 0.167 -0.673 1.00 50.94 125 VAL A CA 1
ATOM 996 C C . VAL A 1 125 ? 19.793 1.158 -1.377 1.00 50.94 125 VAL A C 1
ATOM 998 O O . VAL A 1 125 ? 20.896 0.769 -1.765 1.00 50.94 125 VAL A O 1
ATOM 1001 N N . LYS A 1 126 ? 19.436 2.440 -1.515 1.00 39.72 126 LYS A N 1
ATOM 1002 C CA . LYS A 1 126 ? 20.274 3.457 -2.173 1.00 39.72 126 LYS A CA 1
ATOM 1003 C C . LYS A 1 126 ? 20.556 4.682 -1.309 1.00 39.72 126 LYS A C 1
ATOM 1005 O O . LYS A 1 126 ? 19.624 5.187 -0.652 1.00 39.72 126 LYS A O 1
#

Foldseek 3Di:
DPPPVLLVQLQVVLLVVLVVPPPPPQPCVLCVSVSQLSQLLVLLCVLCPPVSVVLCVVQVVVSSVLSVVLVVQLVVLCVVQVPPLVSSLVSSCVVQQVVLCVRPNRVSSVSSSVSSNVSSCSSNVD

pLDDT: mean 80.9, std 18.43, range [39.72, 97.62]

Radius of gyration: 14.14 Å; chains: 1; bounding box: 37×30×33 Å